Protein AF-A0AAU1P613-F1 (afdb_monomer)

Mean predicted aligned error: 5.44 Å

Foldseek 3Di:
DPPFDPVWDCWDWDADPVVRDIATDTRPSVVVVVVCVVVVQKDADPDPPDIDGDPVVQVCCCVVPVDHCVPVD

Radius of gyration: 13.27 Å; Cα contacts (8 Å, |Δi|>4): 81; chains: 1; bounding box: 27×29×34 Å

Solvent-accessible surface area (backbone atoms only — not comparable to full-atom values): 4410 Å² total; per-residue (Å²): 127,86,85,56,57,83,91,40,56,59,72,37,82,44,71,42,85,88,77,75,39,86,39,73,29,39,29,49,33,50,52,51,53,52,49,34,42,77,69,52,24,35,43,79,41,100,50,90,97,38,70,39,75,31,74,66,23,48,48,49,38,30,71,79,68,66,43,60,68,90,72,71,122

Nearest PDB structures (foldseek):
  3j78-assembly1_19  TM=5.323E-01  e=4.230E+00  Saccharomyces cerevisiae
  4o66-assembly3_C  TM=4.046E-01  e=3.723E+00  Mus musculus
  2xro-assembly1_E  TM=4.367E-01  e=7.048E+00  Pseudomonas putida

Secondary structure (DSSP, 8-state):
-TTS-TTS-SSEEEEETTTTEEEEEHHHHHHHHHHHHHTTSEEE-SSTT-EEE-HHHHHHHHHHH---TTS--

Sequence (73 aa):
MDALPRRRATVRYCVDWSEQRHHLAGALGAAITDRMFALELLRHGKYRRVIRLTDTGREELRTVFGVRGDRIV

pLDDT: mean 87.01, std 10.01, range [55.16, 96.81]

Structure (mmCIF, N/CA/C/O backbone):
data_AF-A0AAU1P613-F1
#
_entry.id   AF-A0AAU1P613-F1
#
loop_
_atom_site.group_PDB
_atom_site.id
_atom_site.type_symbol
_atom_site.label_atom_id
_atom_site.label_alt_id
_atom_site.label_comp_id
_atom_site.label_asym_id
_atom_site.label_entity_id
_atom_site.label_seq_id
_atom_site.pdbx_PDB_ins_code
_atom_site.Cartn_x
_atom_site.Cartn_y
_atom_site.Cartn_z
_atom_site.occupancy
_atom_site.B_iso_or_equiv
_atom_site.auth_seq_id
_atom_site.auth_comp_id
_atom_site.auth_asym_id
_atom_site.auth_atom_id
_atom_site.pdbx_PDB_model_num
ATOM 1 N N . MET A 1 1 ? 2.784 -8.328 -20.101 1.00 55.16 1 MET A N 1
ATOM 2 C CA . MET A 1 1 ? 3.214 -7.333 -19.076 1.00 55.16 1 MET A CA 1
ATOM 3 C C . MET A 1 1 ? 3.284 -5.930 -19.691 1.00 55.16 1 MET A C 1
ATOM 5 O O . MET A 1 1 ? 4.011 -5.061 -19.221 1.00 55.16 1 MET A O 1
ATOM 9 N N . ASP A 1 2 ? 2.487 -5.687 -20.728 1.00 64.38 2 ASP A N 1
ATOM 10 C CA . ASP A 1 2 ? 2.738 -4.626 -21.710 1.00 64.38 2 ASP A CA 1
ATOM 11 C C . ASP A 1 2 ? 2.096 -3.288 -21.324 1.00 64.38 2 ASP A C 1
ATOM 13 O O . ASP A 1 2 ? 2.383 -2.259 -21.925 1.00 64.38 2 ASP A O 1
ATOM 17 N N . ALA A 1 3 ? 1.271 -3.294 -20.271 1.00 74.56 3 ALA A N 1
ATOM 18 C CA . ALA A 1 3 ? 0.593 -2.120 -19.730 1.00 74.56 3 ALA A CA 1
ATOM 19 C C . ALA A 1 3 ? 1.383 -1.395 -18.620 1.00 74.56 3 ALA A C 1
ATOM 21 O O . ALA A 1 3 ? 0.945 -0.350 -18.143 1.00 74.56 3 ALA A O 1
ATOM 22 N N . LEU A 1 4 ? 2.530 -1.929 -18.172 1.00 79.38 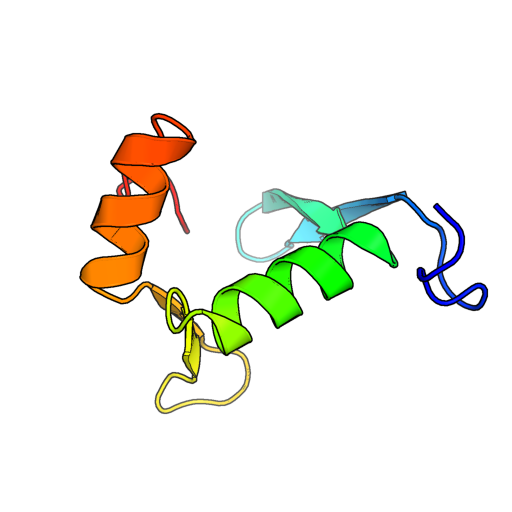4 LEU A N 1
ATOM 23 C CA . LEU A 1 4 ? 3.319 -1.283 -17.121 1.00 79.38 4 LEU A CA 1
ATOM 24 C C . LEU A 1 4 ? 4.207 -0.167 -17.702 1.00 79.38 4 LEU A C 1
ATOM 26 O O . LEU A 1 4 ? 4.881 -0.369 -18.715 1.00 79.38 4 LEU A O 1
ATOM 30 N N . PRO A 1 5 ? 4.266 1.014 -17.062 1.00 77.12 5 PRO A N 1
ATOM 31 C CA . PRO A 1 5 ? 5.041 2.139 -17.571 1.00 77.12 5 PRO A CA 1
ATOM 32 C C . PRO A 1 5 ? 6.542 1.820 -17.631 1.00 77.12 5 PRO A C 1
ATOM 34 O O . PRO A 1 5 ? 7.182 1.576 -16.609 1.00 77.12 5 PRO A O 1
ATOM 37 N N . ARG A 1 6 ? 7.135 1.933 -18.828 1.00 78.75 6 ARG A N 1
ATOM 38 C CA . ARG A 1 6 ? 8.546 1.581 -19.109 1.00 78.75 6 ARG A CA 1
ATOM 39 C C . ARG A 1 6 ? 9.591 2.488 -18.441 1.00 78.75 6 ARG A C 1
ATOM 41 O O . ARG A 1 6 ? 10.768 2.149 -18.429 1.00 78.75 6 ARG A O 1
ATOM 48 N N . ARG A 1 7 ? 9.185 3.638 -17.881 1.00 82.81 7 ARG A N 1
ATOM 49 C CA . ARG A 1 7 ? 10.090 4.605 -17.220 1.00 82.81 7 ARG A CA 1
ATOM 50 C C . ARG A 1 7 ? 10.549 4.153 -15.825 1.00 82.81 7 ARG A C 1
ATOM 52 O O . ARG A 1 7 ? 11.471 4.740 -15.269 1.00 82.81 7 ARG A O 1
ATOM 59 N N . ARG A 1 8 ? 9.900 3.148 -15.225 1.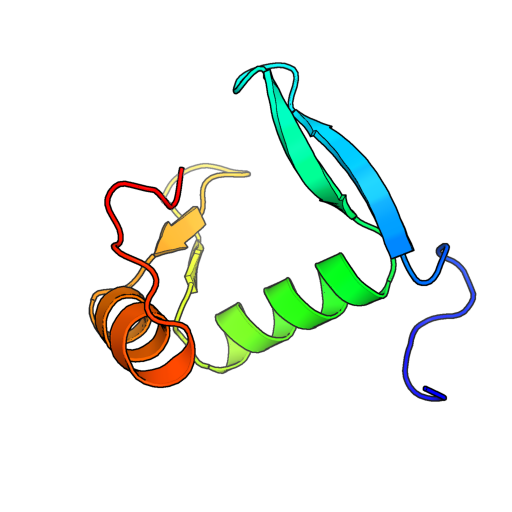00 81.75 8 ARG A N 1
ATOM 60 C CA . ARG A 1 8 ? 10.272 2.589 -13.914 1.00 81.75 8 ARG A CA 1
ATOM 61 C C . ARG A 1 8 ? 10.656 1.126 -14.092 1.00 81.75 8 ARG A C 1
ATOM 63 O O . ARG A 1 8 ? 10.071 0.443 -14.925 1.00 81.75 8 ARG A O 1
ATOM 70 N N . ALA A 1 9 ? 11.596 0.640 -13.282 1.00 91.06 9 ALA A N 1
ATOM 71 C CA . ALA A 1 9 ? 11.870 -0.794 -13.216 1.00 91.06 9 ALA A CA 1
ATOM 72 C C . ALA A 1 9 ? 10.569 -1.549 -12.901 1.00 91.06 9 ALA A C 1
ATOM 74 O O . ALA A 1 9 ? 9.800 -1.095 -12.048 1.00 91.06 9 ALA A O 1
ATOM 75 N N . THR A 1 10 ? 10.322 -2.671 -13.583 1.00 92.06 10 THR A N 1
ATOM 76 C CA . THR A 1 10 ? 9.088 -3.459 -13.431 1.00 92.06 10 THR A CA 1
ATOM 77 C C . THR A 1 10 ? 8.854 -3.836 -11.974 1.00 92.06 10 THR A C 1
ATOM 79 O O . THR A 1 10 ? 7.802 -3.533 -11.417 1.00 92.06 10 THR A O 1
ATOM 82 N N . VAL A 1 11 ? 9.879 -4.409 -11.345 1.00 92.00 11 VAL A N 1
ATOM 83 C CA . VAL A 1 11 ? 9.929 -4.716 -9.917 1.00 92.00 11 VAL A CA 1
ATOM 84 C C . VAL A 1 11 ? 11.168 -4.050 -9.342 1.00 92.00 11 VAL A C 1
ATOM 86 O O . VAL A 1 11 ? 12.252 -4.114 -9.924 1.00 92.00 11 VAL A O 1
ATOM 89 N N . ARG A 1 12 ? 11.004 -3.387 -8.202 1.00 90.38 12 ARG A N 1
ATOM 90 C CA . ARG A 1 12 ? 12.098 -2.859 -7.394 1.00 90.38 12 ARG A CA 1
ATOM 91 C C . ARG A 1 12 ? 11.825 -3.189 -5.936 1.00 90.38 12 ARG A C 1
ATOM 93 O O . ARG A 1 12 ? 10.684 -3.228 -5.498 1.00 90.38 12 ARG A O 1
ATOM 100 N N . TYR A 1 13 ? 12.895 -3.373 -5.194 1.00 88.06 13 TYR A N 1
ATOM 101 C CA . TYR A 1 13 ? 12.876 -3.453 -3.748 1.00 88.06 13 TYR A CA 1
ATOM 102 C C . TYR A 1 13 ? 13.173 -2.071 -3.146 1.00 88.06 13 TYR A C 1
ATOM 104 O O . TYR A 1 13 ? 14.070 -1.374 -3.633 1.00 88.06 13 TYR A O 1
ATOM 112 N N . CYS A 1 14 ? 12.441 -1.662 -2.111 1.00 86.75 14 CYS A N 1
ATOM 113 C CA . CYS A 1 14 ? 12.810 -0.506 -1.294 1.00 86.75 14 CYS A CA 1
ATOM 114 C C . CYS A 1 14 ? 12.654 -0.810 0.195 1.00 86.75 14 CYS A C 1
ATOM 116 O O . CYS A 1 14 ? 11.795 -1.596 0.584 1.00 86.75 14 CYS A O 1
ATOM 118 N N . VAL A 1 15 ? 13.482 -0.165 1.013 1.00 86.81 15 VAL A N 1
ATOM 119 C CA . VAL A 1 15 ? 13.371 -0.210 2.472 1.00 86.81 15 VAL A CA 1
ATOM 120 C C . VAL A 1 15 ? 12.675 1.058 2.934 1.00 86.81 15 VAL A C 1
ATOM 122 O O . VAL A 1 15 ? 13.120 2.155 2.585 1.00 86.81 15 VAL A O 1
ATOM 125 N N . ASP A 1 16 ? 11.596 0.914 3.696 1.00 82.94 16 ASP A N 1
ATOM 126 C CA . ASP A 1 16 ? 11.034 2.038 4.437 1.00 82.94 16 ASP A CA 1
ATOM 127 C C . ASP A 1 16 ? 11.896 2.280 5.677 1.00 82.94 16 ASP A C 1
ATOM 129 O O . ASP A 1 16 ? 12.060 1.399 6.518 1.00 82.94 16 ASP A O 1
ATOM 133 N N . TRP A 1 17 ? 12.495 3.466 5.770 1.00 77.69 17 TRP A N 1
ATOM 134 C CA . TRP A 1 17 ? 13.397 3.822 6.867 1.00 77.69 17 TRP A CA 1
ATOM 135 C C . TRP A 1 17 ? 12.677 4.036 8.203 1.00 77.69 17 TRP A C 1
ATOM 137 O O . TRP A 1 17 ? 13.326 3.992 9.245 1.00 77.69 17 TRP A O 1
ATOM 147 N N . SER A 1 18 ? 11.363 4.268 8.186 1.00 78.75 18 SER A N 1
ATOM 148 C CA . SER A 1 18 ? 10.548 4.397 9.395 1.00 78.75 18 SER A CA 1
ATOM 149 C C . SER A 1 18 ? 10.104 3.040 9.935 1.00 78.75 18 SER A C 1
ATOM 151 O O . SER A 1 18 ? 10.180 2.804 11.138 1.00 78.75 18 SER A O 1
ATOM 153 N N . GLU A 1 19 ? 9.728 2.119 9.051 1.00 79.88 19 GLU A N 1
ATOM 154 C CA . GLU A 1 19 ? 9.244 0.788 9.436 1.00 79.88 19 GLU A CA 1
ATOM 155 C C . GLU A 1 19 ? 10.352 -0.276 9.448 1.00 79.88 19 GLU A C 1
ATOM 157 O O . GLU A 1 19 ? 10.152 -1.369 9.976 1.00 79.88 19 GLU A O 1
ATOM 162 N N . GLN A 1 20 ? 11.521 0.043 8.880 1.00 85.94 20 GLN A N 1
ATOM 163 C CA . GLN A 1 20 ? 12.653 -0.861 8.639 1.00 85.94 20 GLN A CA 1
ATOM 164 C C . GLN A 1 20 ? 12.2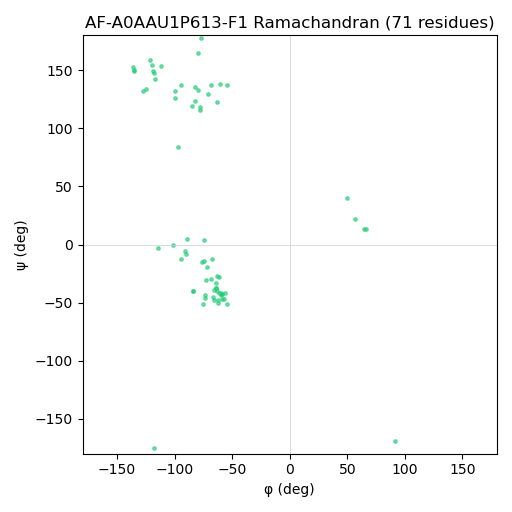31 -2.162 7.944 1.00 85.94 20 GLN A C 1
ATOM 166 O O . GLN A 1 20 ? 12.697 -3.256 8.268 1.00 85.94 20 GLN A O 1
ATOM 171 N N . ARG A 1 21 ? 11.315 -2.045 6.977 1.00 83.75 21 ARG A N 1
ATOM 172 C CA . ARG A 1 21 ? 10.691 -3.177 6.287 1.00 83.75 21 ARG A CA 1
ATOM 173 C C . ARG A 1 21 ? 10.915 -3.141 4.788 1.00 83.75 21 ARG A C 1
ATOM 175 O O . ARG A 1 21 ? 11.210 -2.110 4.188 1.00 83.75 21 ARG A O 1
ATOM 182 N N . HIS A 1 22 ? 10.779 -4.320 4.189 1.00 86.12 22 HIS A N 1
ATOM 183 C CA . HIS A 1 22 ? 10.931 -4.558 2.758 1.00 86.12 22 HIS A CA 1
ATOM 184 C C . HIS A 1 22 ? 9.623 -4.275 2.022 1.00 86.12 22 HIS A C 1
ATOM 186 O O . HIS A 1 22 ? 8.612 -4.916 2.297 1.00 86.12 22 HIS A O 1
ATOM 192 N N . HIS A 1 23 ? 9.639 -3.317 1.100 1.00 86.81 23 HIS A N 1
ATOM 193 C CA . HIS A 1 23 ? 8.454 -2.857 0.382 1.00 86.81 23 HIS A CA 1
ATOM 194 C C . HIS A 1 23 ? 8.612 -3.143 -1.115 1.00 86.81 23 HIS A C 1
ATOM 196 O O . HIS A 1 23 ? 9.699 -3.019 -1.698 1.00 86.81 23 HIS A O 1
ATOM 202 N N . LEU A 1 24 ? 7.501 -3.524 -1.748 1.00 89.44 24 LEU A N 1
ATOM 203 C CA . LEU A 1 24 ? 7.428 -3.711 -3.191 1.00 89.44 24 LEU A CA 1
ATOM 204 C C . LEU A 1 24 ? 7.324 -2.348 -3.884 1.00 89.44 24 LEU A C 1
ATOM 206 O O . LEU A 1 24 ? 6.328 -1.639 -3.761 1.00 89.44 24 LEU A O 1
ATOM 210 N N . ALA A 1 25 ? 8.341 -2.009 -4.665 1.00 90.62 25 ALA A N 1
ATOM 211 C CA . ALA A 1 25 ? 8.411 -0.797 -5.465 1.00 90.62 25 ALA A CA 1
ATOM 212 C C . ALA A 1 25 ? 8.501 -1.110 -6.966 1.00 90.62 25 ALA A C 1
ATOM 214 O O . ALA A 1 25 ? 8.439 -2.254 -7.419 1.00 90.62 25 ALA A O 1
ATOM 215 N N . GLY A 1 26 ? 8.666 -0.055 -7.762 1.00 91.81 26 GLY A N 1
ATOM 216 C CA . GLY A 1 26 ? 8.702 -0.146 -9.218 1.00 91.81 26 GLY A CA 1
ATOM 217 C C . GLY A 1 26 ? 7.322 0.043 -9.841 1.00 91.81 26 GLY A C 1
ATOM 218 O O . GLY A 1 26 ? 6.383 0.498 -9.186 1.00 91.81 26 GLY A O 1
ATOM 219 N N . ALA A 1 27 ? 7.220 -0.250 -11.134 1.00 93.88 27 ALA A N 1
ATOM 220 C CA . ALA A 1 27 ? 5.982 -0.088 -11.889 1.00 93.88 27 ALA A CA 1
ATOM 221 C C . ALA A 1 27 ? 4.869 -1.007 -11.365 1.00 93.88 27 ALA A C 1
ATOM 223 O O . ALA A 1 27 ? 3.730 -0.567 -11.246 1.00 93.88 27 ALA A O 1
ATOM 224 N N . LEU A 1 28 ? 5.209 -2.249 -11.003 1.00 92.50 28 LEU A N 1
ATOM 225 C CA . LEU A 1 28 ? 4.256 -3.215 -10.463 1.00 92.50 28 LEU A CA 1
ATOM 226 C C . LEU A 1 28 ? 3.708 -2.774 -9.103 1.00 92.50 28 LEU A C 1
ATOM 228 O O . LEU A 1 28 ? 2.496 -2.770 -8.918 1.00 92.50 28 LEU A O 1
ATOM 232 N N . GLY A 1 29 ? 4.583 -2.364 -8.178 1.00 92.00 29 GLY A N 1
ATOM 233 C CA . GLY A 1 29 ? 4.158 -1.886 -6.859 1.00 92.00 29 GLY A CA 1
ATOM 234 C C . GLY A 1 29 ? 3.213 -0.686 -6.961 1.00 92.00 29 GLY A C 1
ATOM 235 O O . GLY A 1 29 ? 2.179 -0.660 -6.305 1.00 92.00 29 GLY A O 1
ATOM 236 N N . ALA A 1 30 ? 3.512 0.264 -7.856 1.00 92.38 30 ALA A N 1
ATOM 237 C CA . ALA A 1 30 ? 2.618 1.389 -8.126 1.00 92.38 30 ALA A CA 1
ATOM 238 C C . ALA A 1 30 ? 1.261 0.933 -8.691 1.00 92.38 30 ALA A C 1
ATOM 240 O O . ALA A 1 30 ? 0.227 1.340 -8.175 1.00 92.38 30 ALA A O 1
ATOM 241 N N . ALA A 1 31 ? 1.257 0.045 -9.690 1.00 93.62 31 ALA A N 1
ATOM 242 C CA . ALA A 1 31 ? 0.026 -0.446 -10.308 1.00 93.62 31 ALA A CA 1
ATOM 243 C C . ALA A 1 31 ? -0.865 -1.236 -9.332 1.00 93.62 31 ALA A C 1
ATOM 245 O O . ALA A 1 31 ? -2.087 -1.111 -9.379 1.00 93.62 31 ALA A O 1
ATOM 246 N N . ILE A 1 32 ? -0.268 -2.030 -8.434 1.00 92.62 32 ILE A N 1
ATOM 247 C CA . ILE A 1 32 ? -1.003 -2.729 -7.371 1.00 92.62 32 ILE A CA 1
ATOM 248 C C . ILE A 1 32 ? -1.658 -1.710 -6.439 1.00 92.62 32 ILE A C 1
ATOM 250 O O . ILE A 1 32 ? -2.863 -1.792 -6.210 1.00 92.62 32 ILE A O 1
ATOM 254 N N . THR A 1 33 ? -0.899 -0.725 -5.955 1.00 93.38 33 THR A N 1
ATOM 255 C CA . THR A 1 33 ? -1.426 0.329 -5.079 1.00 93.38 33 THR A CA 1
ATOM 256 C C . THR A 1 33 ? -2.563 1.102 -5.749 1.00 93.38 33 THR A C 1
ATOM 258 O O . THR A 1 33 ? -3.626 1.261 -5.149 1.00 93.38 33 THR A O 1
ATOM 261 N N . ASP A 1 34 ? -2.394 1.510 -7.008 1.00 94.94 34 ASP A N 1
ATOM 262 C CA . ASP A 1 34 ? -3.429 2.207 -7.780 1.00 94.94 34 ASP A CA 1
ATOM 263 C C . ASP A 1 34 ? -4.697 1.349 -7.916 1.00 94.94 34 ASP A C 1
ATOM 265 O O . ASP A 1 34 ? -5.814 1.839 -7.728 1.00 94.94 34 ASP A O 1
ATOM 269 N N . ARG A 1 35 ? -4.548 0.041 -8.173 1.00 94.81 35 ARG A N 1
ATOM 270 C CA . ARG A 1 35 ? -5.684 -0.885 -8.246 1.00 94.81 35 ARG A CA 1
ATOM 271 C C . ARG A 1 35 ? -6.388 -1.044 -6.900 1.00 94.81 35 ARG A C 1
ATOM 273 O O . ARG A 1 35 ? -7.614 -1.104 -6.881 1.00 94.81 35 ARG A O 1
ATOM 280 N N . MET A 1 36 ? -5.652 -1.087 -5.792 1.00 95.25 36 MET A N 1
ATOM 281 C CA . MET A 1 36 ? -6.233 -1.163 -4.448 1.00 95.25 36 MET A CA 1
ATOM 282 C C . MET A 1 36 ? -7.044 0.090 -4.098 1.00 95.25 36 MET A C 1
ATOM 284 O O . MET A 1 36 ? -8.102 -0.032 -3.485 1.00 95.25 36 MET A O 1
ATOM 288 N N . PHE A 1 37 ? -6.600 1.278 -4.521 1.00 96.56 37 PHE A N 1
ATOM 289 C CA . PHE A 1 37 ? -7.401 2.502 -4.412 1.00 96.56 37 PHE A CA 1
ATOM 290 C C . PHE A 1 37 ? -8.644 2.460 -5.304 1.00 96.56 37 PHE A C 1
ATOM 292 O O . PHE A 1 37 ? -9.733 2.785 -4.843 1.00 96.56 37 PHE A O 1
ATOM 299 N N . ALA A 1 38 ? -8.503 2.028 -6.560 1.00 96.81 38 ALA A N 1
ATOM 300 C CA . ALA A 1 38 ? -9.622 1.934 -7.501 1.00 96.81 38 ALA A CA 1
ATOM 301 C C . ALA A 1 38 ? -10.703 0.929 -7.064 1.00 96.81 38 ALA A C 1
ATOM 303 O O . ALA A 1 38 ? -11.862 1.075 -7.433 1.00 96.81 38 ALA A O 1
ATOM 304 N N . LEU A 1 39 ? -10.320 -0.091 -6.294 1.00 95.94 39 LEU A N 1
ATOM 305 C CA . LEU A 1 39 ? -11.221 -1.066 -5.674 1.00 95.94 39 LEU A CA 1
ATOM 306 C C . LEU A 1 39 ? -11.719 -0.636 -4.284 1.00 95.94 39 LEU A C 1
ATOM 308 O O . LEU A 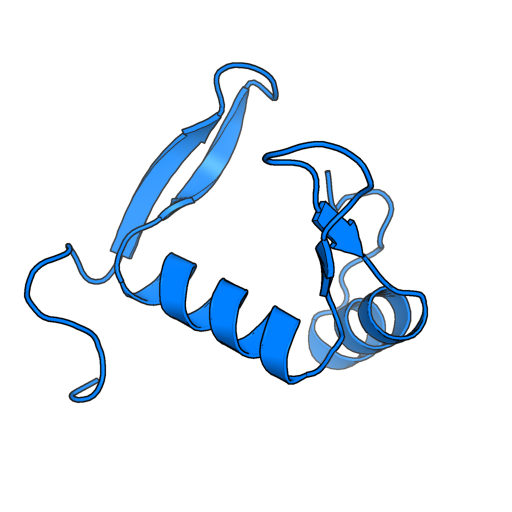1 39 ? -12.361 -1.424 -3.601 1.00 95.94 39 LEU A O 1
ATOM 312 N N . GLU A 1 40 ? -11.383 0.576 -3.836 1.00 96.12 40 GLU A N 1
ATOM 313 C CA . GLU A 1 40 ? -11.715 1.103 -2.505 1.00 96.12 40 GLU A CA 1
ATOM 314 C C . GLU A 1 40 ? -11.215 0.251 -1.324 1.00 96.12 40 GLU A C 1
ATOM 316 O O . GLU A 1 40 ? -11.696 0.380 -0.194 1.00 96.12 40 GLU A O 1
ATOM 321 N N . LEU A 1 41 ? -10.196 -0.583 -1.546 1.00 95.12 41 LEU A N 1
ATOM 322 C CA . LEU A 1 41 ? -9.529 -1.328 -0.474 1.00 95.12 41 LEU A CA 1
ATOM 323 C C . LEU A 1 41 ? -8.667 -0.388 0.377 1.00 95.12 41 LEU A C 1
ATOM 325 O O . LEU A 1 41 ? -8.492 -0.598 1.576 1.00 95.12 41 LEU A O 1
ATOM 329 N N . LEU A 1 42 ? -8.146 0.672 -0.245 1.00 95.94 42 LEU A N 1
ATOM 330 C CA . LEU A 1 42 ? -7.378 1.733 0.397 1.00 95.94 42 LEU A CA 1
ATOM 331 C C . LEU A 1 42 ? -8.071 3.084 0.230 1.00 95.94 42 LEU A C 1
ATOM 333 O O . LEU A 1 42 ? -8.706 3.360 -0.787 1.00 95.94 42 LEU A O 1
ATOM 337 N N . ARG A 1 43 ? -7.887 3.964 1.216 1.00 95.81 43 ARG A N 1
ATOM 338 C CA . ARG A 1 43 ? -8.295 5.374 1.164 1.00 95.81 43 ARG A CA 1
ATOM 339 C C . ARG A 1 43 ? -7.197 6.278 1.704 1.00 95.81 43 ARG A C 1
ATOM 341 O O . ARG A 1 43 ? -6.397 5.872 2.543 1.00 95.81 43 ARG A O 1
ATOM 348 N N . HIS A 1 44 ? -7.155 7.522 1.239 1.00 95.50 44 HIS A N 1
ATOM 349 C CA . HIS A 1 44 ? -6.247 8.512 1.809 1.00 95.50 44 HIS A CA 1
ATOM 350 C C . HIS A 1 44 ? -6.675 8.877 3.234 1.00 95.50 44 HIS A C 1
ATOM 352 O O . HIS A 1 44 ? -7.857 9.042 3.532 1.00 95.50 44 HIS A O 1
ATOM 358 N N . GLY A 1 45 ? -5.695 8.985 4.126 1.00 93.75 45 GLY A N 1
ATOM 359 C CA . GLY A 1 45 ? -5.895 9.503 5.469 1.00 93.75 45 GLY A CA 1
ATOM 360 C C . GLY A 1 45 ? -6.019 11.027 5.484 1.00 93.75 45 GLY A C 1
ATOM 361 O O . GLY A 1 45 ? -5.867 11.707 4.472 1.00 93.75 45 GLY A O 1
ATOM 362 N N . LYS A 1 46 ? -6.246 11.576 6.682 1.00 93.19 46 LYS A N 1
ATOM 363 C CA . LYS A 1 46 ? -6.355 13.027 6.914 1.00 93.19 46 LYS A CA 1
ATOM 364 C C . LYS A 1 46 ? -5.076 13.796 6.548 1.00 93.19 46 LYS A C 1
ATOM 366 O O . LYS A 1 46 ? -5.142 14.976 6.222 1.00 93.19 46 LYS A O 1
ATOM 371 N N . TYR A 1 47 ? -3.920 13.141 6.632 1.00 92.69 47 TYR A N 1
ATOM 372 C CA . TYR A 1 47 ? -2.615 13.754 6.410 1.00 92.69 47 TYR A CA 1
ATOM 373 C C . TYR A 1 47 ? -1.959 13.225 5.139 1.00 92.69 47 TYR A C 1
ATOM 375 O O . TYR A 1 47 ? -2.194 12.097 4.700 1.00 92.69 47 TYR A O 1
ATOM 383 N N . ARG A 1 48 ? -1.087 14.050 4.558 1.00 89.12 48 ARG A N 1
ATOM 384 C CA . ARG A 1 48 ? -0.332 13.690 3.359 1.00 89.12 48 ARG A CA 1
ATOM 385 C C . ARG A 1 48 ? 0.535 12.459 3.637 1.00 89.12 48 ARG A C 1
ATOM 387 O O . ARG A 1 48 ? 1.180 12.395 4.677 1.00 89.12 48 ARG A O 1
ATOM 394 N N . ARG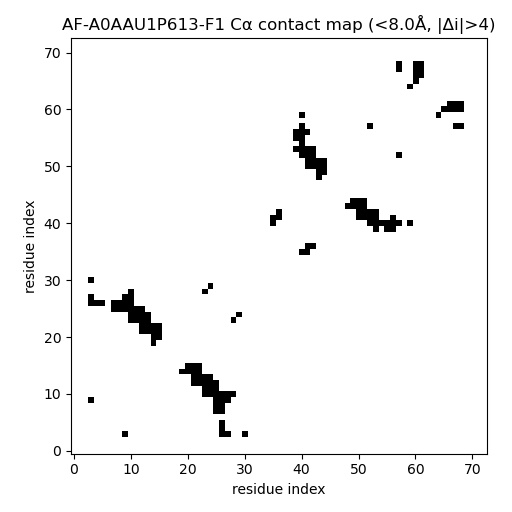 A 1 49 ? 0.591 11.531 2.676 1.00 86.56 49 ARG A N 1
ATOM 395 C CA . ARG A 1 49 ? 1.312 10.242 2.773 1.00 86.56 49 ARG A CA 1
ATOM 396 C C . ARG A 1 49 ? 0.772 9.273 3.830 1.00 86.56 49 ARG A C 1
ATOM 398 O O . ARG A 1 49 ? 1.425 8.280 4.107 1.00 86.56 49 ARG A O 1
ATOM 405 N N . VAL A 1 50 ? -0.419 9.521 4.367 1.00 88.50 50 VAL A N 1
ATOM 406 C CA . VAL A 1 50 ? -1.123 8.535 5.186 1.00 88.50 50 VAL A CA 1
ATOM 407 C C . VAL A 1 50 ? -2.176 7.857 4.323 1.00 88.50 50 VAL A C 1
ATOM 409 O O . VAL A 1 50 ? -2.954 8.525 3.637 1.00 88.50 50 VAL A O 1
ATOM 412 N N . ILE A 1 51 ? -2.208 6.532 4.372 1.00 92.62 51 ILE A N 1
ATOM 413 C CA . ILE A 1 51 ? -3.249 5.706 3.764 1.00 92.62 51 ILE A CA 1
ATOM 414 C C . ILE A 1 51 ? -3.936 4.901 4.862 1.00 92.62 51 ILE A C 1
ATOM 416 O O . ILE A 1 51 ? -3.371 4.670 5.928 1.00 92.62 51 ILE A O 1
ATOM 420 N N . ARG A 1 52 ? -5.182 4.517 4.626 1.00 92.88 52 ARG A 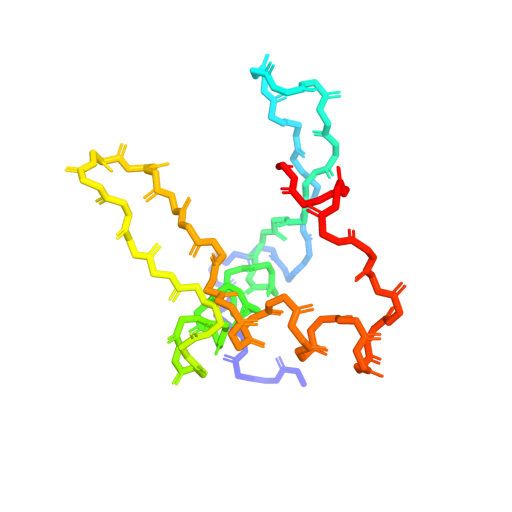N 1
ATOM 421 C CA . ARG A 1 52 ? -5.964 3.674 5.522 1.00 92.88 52 ARG A CA 1
ATOM 422 C C . ARG A 1 52 ? -6.505 2.497 4.739 1.00 92.88 52 ARG A C 1
ATOM 424 O O . ARG A 1 52 ? -7.080 2.686 3.668 1.00 92.88 52 ARG A O 1
ATOM 431 N N . LEU A 1 53 ? -6.344 1.310 5.306 1.00 93.56 53 LEU A N 1
ATOM 432 C CA . LEU A 1 53 ? -7.065 0.127 4.868 1.00 93.56 53 LEU A CA 1
ATOM 433 C C . LEU A 1 53 ? -8.537 0.274 5.266 1.00 93.56 53 LEU A C 1
ATOM 435 O O . LEU A 1 53 ? -8.828 0.618 6.412 1.00 93.56 53 LEU A O 1
ATOM 439 N N . THR A 1 54 ? -9.450 0.059 4.322 1.00 94.25 54 THR A N 1
ATOM 440 C CA . THR A 1 54 ? -10.893 0.057 4.599 1.00 94.25 54 THR A CA 1
ATOM 441 C C . THR A 1 54 ? -11.323 -1.273 5.212 1.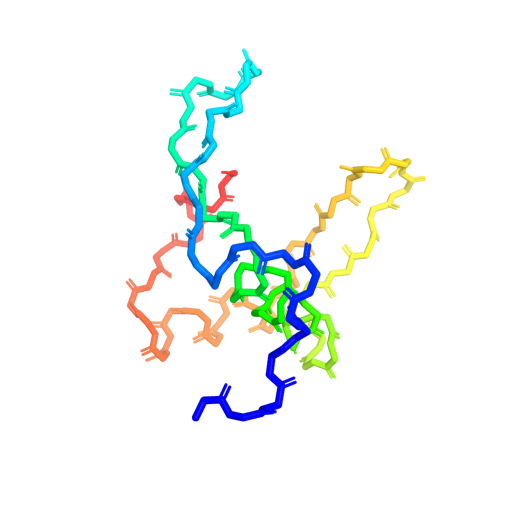00 94.25 54 THR A C 1
ATOM 443 O O . THR A 1 54 ? -10.595 -2.265 5.132 1.00 94.25 54 THR A O 1
ATOM 446 N N . ASP A 1 55 ? -12.516 -1.323 5.803 1.00 93.56 55 ASP A N 1
ATOM 447 C CA . ASP A 1 55 ? -13.061 -2.580 6.330 1.00 93.56 55 ASP A CA 1
ATOM 448 C C . ASP A 1 55 ? -13.246 -3.612 5.207 1.00 93.56 55 ASP A C 1
ATOM 450 O O . ASP A 1 55 ? -12.823 -4.760 5.348 1.00 93.56 55 ASP A O 1
ATOM 454 N N . THR A 1 56 ? -13.740 -3.172 4.043 1.00 93.69 56 THR A N 1
ATOM 455 C CA . THR A 1 56 ? -13.775 -3.976 2.811 1.00 93.69 56 THR A CA 1
ATOM 456 C C . THR A 1 56 ? -12.378 -4.446 2.416 1.00 93.69 56 THR A C 1
ATOM 458 O O . THR A 1 56 ? -12.172 -5.629 2.170 1.00 93.69 56 THR A O 1
ATOM 461 N N . GLY A 1 57 ? -11.385 -3.552 2.432 1.00 93.75 57 GLY A N 1
ATOM 462 C CA . GLY A 1 57 ? -9.988 -3.894 2.168 1.00 93.75 57 GLY A CA 1
ATOM 463 C C . GLY A 1 57 ? -9.452 -4.984 3.092 1.00 93.75 57 GLY A C 1
ATOM 464 O O . GLY A 1 57 ? -8.773 -5.902 2.637 1.00 93.75 57 GLY A O 1
ATOM 465 N N . ARG A 1 58 ? -9.783 -4.925 4.385 1.00 92.88 58 ARG A N 1
ATOM 466 C CA . ARG A 1 58 ? -9.389 -5.937 5.373 1.00 92.88 58 ARG A CA 1
ATOM 467 C C . ARG A 1 58 ? -10.080 -7.283 5.147 1.00 92.88 58 ARG A C 1
ATOM 469 O O . ARG A 1 58 ? -9.509 -8.312 5.518 1.00 92.88 58 ARG A O 1
ATOM 476 N N . GLU A 1 59 ? -11.289 -7.300 4.601 1.00 93.06 59 GLU A N 1
ATOM 477 C CA . GLU A 1 59 ? -11.998 -8.535 4.256 1.00 93.06 59 GLU A CA 1
ATOM 478 C C . GLU A 1 59 ? -11.437 -9.173 2.988 1.00 93.06 59 GLU A C 1
ATOM 480 O O . GLU A 1 59 ? -11.033 -10.335 3.003 1.00 93.06 59 GLU A O 1
ATOM 485 N N . GLU A 1 60 ? -11.318 -8.386 1.924 1.00 93.25 60 GLU A N 1
ATOM 486 C CA . GLU A 1 60 ? -10.797 -8.820 0.628 1.00 93.25 60 GLU A CA 1
ATOM 487 C C . GLU A 1 60 ? -9.362 -9.333 0.745 1.00 93.25 60 GLU A C 1
ATOM 489 O O . GLU A 1 60 ? -9.028 -10.404 0.239 1.00 93.25 60 GLU A O 1
ATOM 494 N N . LEU A 1 61 ? -8.504 -8.628 1.490 1.00 91.62 61 LEU A N 1
ATOM 495 C CA . LEU A 1 61 ? -7.127 -9.078 1.700 1.00 91.62 61 LEU A CA 1
ATOM 496 C C . LEU A 1 61 ? -7.041 -10.399 2.462 1.00 91.62 61 LEU A C 1
ATOM 498 O O . LEU A 1 61 ? -6.155 -11.215 2.194 1.00 91.62 61 LEU A O 1
ATOM 502 N N . ARG A 1 62 ? -7.972 -10.638 3.385 1.00 92.00 62 ARG A N 1
ATOM 503 C CA . ARG A 1 62 ? -8.040 -11.902 4.115 1.00 92.00 62 ARG A CA 1
ATOM 504 C C . ARG A 1 62 ? -8.563 -13.025 3.233 1.00 92.00 62 ARG A C 1
ATOM 506 O O . ARG A 1 62 ? -8.004 -14.114 3.265 1.00 92.00 62 ARG A O 1
ATOM 513 N N . THR A 1 63 ? -9.597 -12.753 2.449 1.00 93.38 63 THR A N 1
ATOM 514 C CA . THR A 1 63 ? -10.280 -13.750 1.621 1.00 93.38 63 THR A CA 1
ATOM 515 C C . THR A 1 63 ? -9.443 -14.155 0.412 1.00 93.38 63 THR A C 1
ATOM 517 O O . THR A 1 63 ? -9.279 -15.341 0.148 1.00 93.38 63 THR A O 1
ATOM 520 N N . VAL A 1 64 ? -8.867 -13.185 -0.299 1.00 91.62 64 VAL A N 1
ATOM 521 C CA . VAL A 1 64 ? -8.123 -13.432 -1.542 1.00 91.62 64 VAL A CA 1
ATOM 522 C C . VAL A 1 64 ? -6.679 -13.841 -1.263 1.00 91.62 6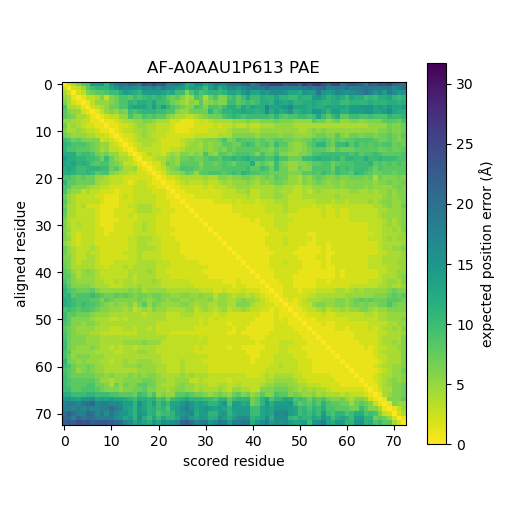4 VAL A C 1
ATOM 524 O O . VAL A 1 64 ? -6.146 -14.725 -1.930 1.00 91.62 64 VAL A O 1
ATOM 527 N N . PHE A 1 65 ? -6.034 -13.207 -0.280 1.00 86.94 65 PHE A N 1
ATOM 528 C CA . PHE A 1 65 ? -4.595 -13.367 -0.044 1.00 86.94 65 PHE A CA 1
ATOM 529 C C . PHE A 1 65 ? -4.254 -14.040 1.291 1.00 86.94 65 PHE A C 1
ATOM 531 O O . PHE A 1 65 ? -3.077 -14.250 1.578 1.00 86.94 65 PHE A O 1
ATOM 538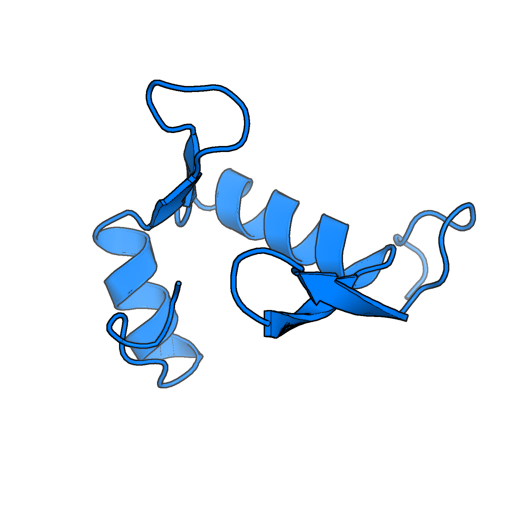 N N . GLY A 1 66 ? -5.240 -14.365 2.135 1.00 89.38 66 GLY A N 1
ATOM 539 C CA . GLY A 1 66 ? -4.990 -14.950 3.458 1.00 89.38 66 GLY A CA 1
ATOM 540 C C . GLY A 1 66 ? -4.284 -13.998 4.432 1.00 89.38 66 GLY A C 1
ATOM 541 O O . GLY A 1 66 ? -3.770 -14.438 5.464 1.00 89.38 66 GLY A O 1
ATOM 542 N N . VAL A 1 67 ? -4.219 -12.698 4.121 1.00 85.00 67 VAL A N 1
ATOM 543 C CA . VAL A 1 67 ? -3.469 -11.721 4.917 1.00 85.00 67 VAL A CA 1
ATOM 544 C C . VAL A 1 67 ? -4.316 -11.267 6.099 1.00 85.00 67 VAL A C 1
ATOM 546 O O . VAL A 1 67 ? -5.421 -10.746 5.947 1.00 85.00 67 VAL A O 1
ATOM 549 N N . ARG A 1 68 ? -3.780 -11.434 7.309 1.00 76.06 68 ARG A N 1
ATOM 550 C CA . ARG A 1 68 ? -4.369 -10.853 8.516 1.00 76.06 68 ARG A CA 1
ATOM 551 C C . ARG A 1 68 ? -3.971 -9.378 8.601 1.00 76.06 68 ARG A C 1
ATOM 553 O O . ARG A 1 68 ? -2.812 -9.022 8.399 1.00 76.06 68 ARG A O 1
ATOM 560 N N . GLY A 1 69 ? -4.937 -8.502 8.870 1.00 65.00 69 GLY A N 1
ATOM 561 C CA . GLY A 1 69 ? -4.695 -7.057 8.831 1.00 65.00 69 GLY A CA 1
ATOM 562 C C . GLY A 1 69 ? -3.896 -6.497 10.016 1.00 65.00 69 GLY A C 1
ATOM 563 O O . GLY A 1 69 ? -3.746 -5.289 10.115 1.00 65.00 69 GLY A O 1
ATOM 564 N N . ASP A 1 70 ? -3.416 -7.327 10.937 1.00 66.69 70 ASP A N 1
ATOM 565 C CA . ASP A 1 70 ? -2.386 -6.977 11.931 1.00 66.69 70 ASP A CA 1
ATOM 566 C C . ASP A 1 70 ? -0.976 -6.889 11.314 1.00 66.69 70 ASP A C 1
ATOM 568 O O . ASP A 1 70 ? -0.065 -6.339 11.926 1.00 66.69 70 ASP A O 1
ATOM 572 N N . ARG A 1 71 ? -0.790 -7.410 10.092 1.00 60.72 71 ARG A N 1
ATOM 573 C CA . ARG A 1 71 ? 0.478 -7.359 9.346 1.00 60.72 71 ARG A CA 1
ATOM 574 C C . ARG A 1 71 ? 0.543 -6.290 8.258 1.00 60.72 71 ARG A C 1
ATOM 576 O O . ARG A 1 71 ? 1.573 -6.188 7.598 1.00 60.72 71 ARG A O 1
ATOM 583 N N . ILE A 1 72 ? -0.527 -5.521 8.074 1.00 62.19 72 ILE A N 1
ATOM 584 C CA . ILE A 1 72 ? -0.590 -4.419 7.110 1.00 62.19 72 ILE A CA 1
ATOM 585 C C . ILE A 1 72 ? -0.286 -3.143 7.890 1.00 62.19 72 ILE A C 1
ATOM 587 O O . ILE A 1 72 ? -1.192 -2.489 8.407 1.00 62.19 72 ILE A O 1
ATOM 591 N N . VAL A 1 73 ? 1.005 -2.880 8.049 1.00 56.22 73 VAL A N 1
ATOM 592 C CA . VAL A 1 73 ? 1.554 -1.603 8.502 1.00 56.22 73 VAL A CA 1
ATOM 593 C C . VAL A 1 73 ? 2.421 -1.138 7.352 1.00 56.22 73 VAL A C 1
ATOM 595 O O . VAL A 1 73 ? 3.271 -1.979 6.969 1.00 56.22 73 VAL A O 1
#